Protein AF-A0A0R2EMK5-F1 (afdb_monomer_lite)

Organism: NCBI:txid1423804

Sequence (136 aa):
MLFSEPTLAELMTTYLNLLENSRRFLKPDHQLEIILQITDDTTGAKIEVRNEQLKQVSRLRIRNGTAGVTVNYQGTSWRTYHGFTIQNHRFKPKFFWGYVGTEKMDQNRFTEHLATALHPLLRPKLNCVVFPNRFV

Foldseek 3Di:
DDDFFDFLLRVLVVVLVLQVLQVVWFDPQFGKKKWKWWAAPVPRDIDIDIHPCSVVCSPDQRAWTKMWIKIDGGPFLKIKIWIFTHHRSGTHTDAIWIDHNPDIDGPVVNVVVCVVPVVVRTDDDPWDDRDPPDID

pLDDT: mean 85.37, std 14.51, range [32.78, 96.75]

Radius of gyration: 15.63 Å; chains: 1; bounding box: 37×26×48 Å

Structure (mmCIF, N/CA/C/O backbone):
data_AF-A0A0R2EMK5-F1
#
_entry.id   AF-A0A0R2EMK5-F1
#
loop_
_atom_site.group_PDB
_atom_site.id
_atom_site.type_symbol
_atom_site.label_atom_id
_atom_site.label_alt_id
_atom_site.label_comp_id
_atom_site.label_asym_id
_atom_site.label_entity_id
_atom_site.label_seq_id
_atom_site.pdbx_PDB_ins_code
_atom_site.Cartn_x
_atom_site.Cartn_y
_atom_site.Cartn_z
_atom_site.occupancy
_atom_site.B_iso_or_equiv
_atom_site.auth_seq_id
_atom_site.auth_comp_id
_atom_site.auth_asym_id
_atom_site.auth_atom_id
_atom_site.pdbx_PDB_model_num
ATOM 1 N N . MET A 1 1 ? -23.579 9.027 -5.412 1.00 35.94 1 MET A N 1
ATOM 2 C CA . MET A 1 1 ? -22.284 8.982 -4.697 1.00 35.94 1 MET A CA 1
ATOM 3 C C . MET A 1 1 ? -22.188 7.633 -3.998 1.00 35.94 1 MET A C 1
ATOM 5 O O . MET A 1 1 ? -22.844 7.451 -2.986 1.00 35.94 1 MET A O 1
ATOM 9 N N . LEU A 1 2 ? -21.486 6.661 -4.581 1.00 32.78 2 LEU A N 1
ATOM 10 C CA . LEU A 1 2 ? -21.431 5.274 -4.093 1.00 32.78 2 LEU A CA 1
ATOM 11 C C . LEU A 1 2 ? -19.972 4.810 -4.075 1.00 32.78 2 LEU A C 1
ATOM 13 O O . LEU A 1 2 ? -19.547 4.003 -4.888 1.00 32.78 2 LEU A O 1
ATOM 17 N N . PHE A 1 3 ? -19.195 5.358 -3.152 1.00 44.62 3 PHE A N 1
ATOM 18 C CA . PHE A 1 3 ? -18.012 4.664 -2.663 1.00 44.62 3 PHE A CA 1
ATOM 19 C C . PHE A 1 3 ? -18.245 4.480 -1.173 1.00 44.62 3 PHE A C 1
ATOM 21 O O . PHE A 1 3 ? -17.985 5.377 -0.376 1.00 44.62 3 PHE A O 1
ATOM 28 N N . SER A 1 4 ? -18.860 3.353 -0.812 1.00 62.34 4 SER A N 1
ATOM 29 C CA . SER A 1 4 ? -18.884 2.906 0.576 1.00 62.34 4 SER A CA 1
ATOM 30 C C . SER A 1 4 ? -17.438 2.811 1.047 1.00 62.34 4 SER A C 1
ATOM 32 O O . SER A 1 4 ? -16.631 2.138 0.407 1.00 62.34 4 SER A O 1
ATOM 34 N N . GLU A 1 5 ? -17.102 3.511 2.126 1.00 78.81 5 GLU A N 1
ATOM 35 C CA . GLU A 1 5 ? -15.774 3.433 2.730 1.00 78.81 5 GLU A CA 1
ATOM 36 C C . GLU A 1 5 ? -15.419 1.948 2.967 1.00 78.81 5 GLU A C 1
ATOM 38 O O . GLU A 1 5 ? -16.240 1.205 3.521 1.00 78.81 5 GLU A O 1
ATOM 43 N N . PRO A 1 6 ? -14.257 1.457 2.505 1.00 84.44 6 PRO A N 1
ATOM 44 C CA . PRO A 1 6 ? -13.947 0.038 2.589 1.00 84.44 6 PRO A CA 1
ATOM 45 C C . PRO A 1 6 ? -13.771 -0.405 4.042 1.00 84.44 6 PRO A C 1
ATOM 47 O O . PRO A 1 6 ? -13.252 0.320 4.892 1.00 84.44 6 PRO A O 1
ATOM 50 N N . THR A 1 7 ? -14.188 -1.628 4.330 1.00 88.31 7 THR A N 1
ATOM 51 C CA . THR A 1 7 ? -13.743 -2.372 5.509 1.00 88.31 7 THR A CA 1
ATOM 52 C C . THR A 1 7 ? -12.268 -2.754 5.372 1.00 88.31 7 THR A C 1
ATOM 54 O O . THR A 1 7 ? -11.704 -2.754 4.274 1.00 88.31 7 THR A O 1
ATOM 57 N N . LEU A 1 8 ? -11.638 -3.155 6.481 1.00 88.81 8 LEU A N 1
ATOM 58 C CA . LEU A 1 8 ? -10.268 -3.676 6.450 1.00 88.81 8 LEU A CA 1
ATOM 59 C C . LEU A 1 8 ? -10.130 -4.853 5.472 1.00 88.81 8 LEU A C 1
ATOM 61 O O . LEU A 1 8 ? -9.163 -4.914 4.721 1.00 88.81 8 LEU A O 1
ATOM 65 N N . ALA A 1 9 ? -11.104 -5.764 5.434 1.00 88.75 9 ALA A N 1
ATOM 66 C CA . ALA A 1 9 ? -11.073 -6.921 4.543 1.00 88.75 9 ALA A CA 1
ATOM 67 C C . ALA A 1 9 ? -11.093 -6.525 3.054 1.00 88.75 9 ALA A C 1
ATOM 69 O O . ALA A 1 9 ? -10.304 -7.050 2.265 1.00 88.75 9 ALA A O 1
ATOM 70 N N . GLU A 1 10 ? -11.945 -5.571 2.671 1.00 89.31 10 GLU A N 1
ATOM 71 C CA . GLU A 1 10 ? -12.027 -5.054 1.295 1.00 89.31 10 GLU A CA 1
ATOM 72 C C . GLU A 1 10 ? -10.740 -4.316 0.898 1.00 89.31 10 GLU A C 1
ATOM 74 O O . GLU A 1 10 ? -10.197 -4.524 -0.193 1.00 89.31 10 GLU A O 1
ATOM 79 N N . LEU A 1 11 ? -10.196 -3.512 1.818 1.00 89.75 11 LEU A N 1
ATOM 80 C CA . LEU A 1 11 ? -8.921 -2.831 1.618 1.00 89.75 11 LEU A CA 1
ATOM 81 C C . LEU A 1 11 ? -7.782 -3.842 1.416 1.00 89.75 11 LEU A C 1
ATOM 83 O O . LEU A 1 11 ? -7.016 -3.731 0.461 1.00 89.75 11 LEU A O 1
ATOM 87 N N . MET A 1 12 ? -7.692 -4.863 2.272 1.00 90.69 12 MET A N 1
ATOM 88 C CA . MET A 1 12 ? -6.656 -5.897 2.173 1.00 90.69 12 MET A CA 1
ATOM 89 C C . MET A 1 12 ? -6.783 -6.719 0.895 1.00 90.69 12 MET A C 1
ATOM 91 O O . MET A 1 12 ? -5.769 -7.023 0.274 1.00 90.69 12 MET A O 1
ATOM 95 N N . THR A 1 13 ? -8.005 -7.020 0.458 1.00 90.12 13 THR A N 1
ATOM 96 C CA . THR A 1 13 ? -8.251 -7.715 -0.815 1.00 90.12 13 THR A CA 1
ATOM 97 C C . THR A 1 13 ? -7.679 -6.927 -1.993 1.00 90.12 13 THR A C 1
ATOM 99 O O . THR A 1 13 ? -7.018 -7.498 -2.856 1.00 90.12 13 THR A O 1
ATOM 102 N N . THR A 1 14 ? -7.841 -5.601 -1.992 1.00 90.31 14 THR A N 1
ATOM 103 C CA . THR A 1 14 ? -7.295 -4.727 -3.044 1.00 90.31 14 THR A CA 1
ATOM 104 C C . THR A 1 14 ? -5.770 -4.823 -3.126 1.00 90.31 14 THR A C 1
ATOM 106 O O . THR A 1 14 ? -5.210 -5.004 -4.208 1.00 90.31 14 THR A O 1
ATOM 109 N N . TYR A 1 15 ? -5.084 -4.755 -1.983 1.00 91.25 15 TYR A N 1
ATOM 110 C CA . TYR A 1 15 ? -3.624 -4.847 -1.938 1.00 91.25 15 TYR A CA 1
ATOM 111 C C . TYR A 1 15 ? -3.099 -6.263 -2.205 1.00 91.25 15 TYR A C 1
ATOM 113 O O . TYR A 1 15 ? -2.072 -6.418 -2.860 1.00 91.25 15 TYR A O 1
ATOM 121 N N . LEU A 1 16 ? -3.808 -7.306 -1.771 1.00 91.62 16 LEU A N 1
ATOM 122 C CA . LEU A 1 16 ? -3.461 -8.689 -2.103 1.00 91.62 16 LEU A CA 1
ATOM 123 C C . LEU A 1 16 ? -3.575 -8.955 -3.610 1.00 91.62 16 LEU A C 1
ATOM 125 O O . LEU A 1 16 ? -2.665 -9.549 -4.185 1.00 91.62 16 LEU A O 1
ATOM 129 N N . ASN A 1 17 ? -4.618 -8.440 -4.267 1.00 90.75 17 ASN A N 1
ATOM 130 C CA . ASN A 1 17 ? -4.753 -8.518 -5.724 1.00 90.75 17 ASN A CA 1
ATOM 131 C C . ASN A 1 17 ? -3.622 -7.761 -6.436 1.00 90.75 17 ASN A C 1
ATOM 133 O O . ASN A 1 17 ? -3.085 -8.232 -7.437 1.00 90.75 17 ASN A O 1
ATOM 137 N N . LEU A 1 18 ? -3.217 -6.599 -5.909 1.00 89.56 18 LEU A N 1
ATOM 138 C CA . LEU A 1 18 ? -2.075 -5.847 -6.433 1.00 89.56 18 LEU A CA 1
ATOM 139 C 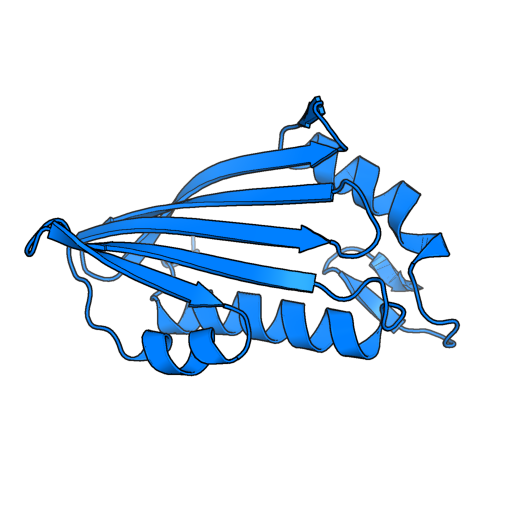C . LEU A 1 18 ? -0.764 -6.646 -6.311 1.00 89.56 18 LEU A C 1
ATOM 141 O O . LEU A 1 18 ? 0.015 -6.708 -7.265 1.00 89.56 18 LEU A O 1
ATOM 145 N N . LEU A 1 19 ? -0.538 -7.299 -5.168 1.00 91.19 19 LEU A N 1
ATOM 146 C CA . LEU A 1 19 ? 0.613 -8.174 -4.951 1.00 91.19 19 LEU A CA 1
ATOM 147 C C . LEU A 1 19 ? 0.613 -9.356 -5.931 1.00 91.19 19 LEU A C 1
ATOM 149 O O . LEU A 1 19 ? 1.644 -9.655 -6.534 1.00 91.19 19 LEU A O 1
ATOM 153 N N . GLU A 1 20 ? -0.532 -10.001 -6.139 1.00 91.06 20 GLU A N 1
ATOM 154 C CA . GLU A 1 20 ? -0.676 -11.097 -7.100 1.00 91.06 20 GLU A CA 1
ATOM 155 C C . GLU A 1 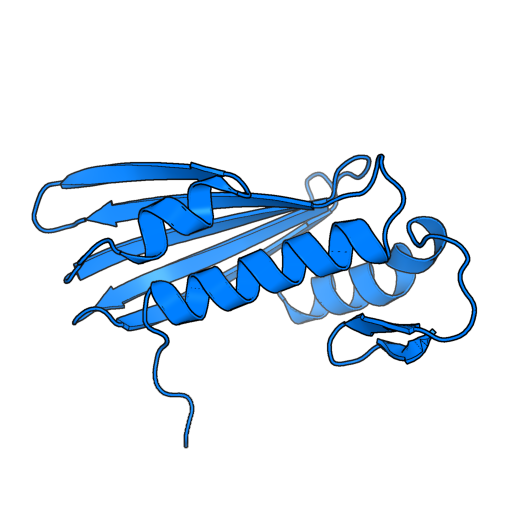20 ? -0.392 -10.642 -8.539 1.00 91.06 20 GLU A C 1
ATOM 157 O O . GLU A 1 20 ? 0.411 -11.264 -9.242 1.00 91.06 20 GLU A O 1
ATOM 162 N N . ASN A 1 21 ? -0.963 -9.510 -8.956 1.00 89.25 21 ASN A N 1
ATOM 163 C CA . ASN A 1 21 ? -0.693 -8.916 -10.265 1.00 89.25 21 ASN A CA 1
ATOM 164 C C . ASN A 1 21 ? 0.799 -8.617 -10.449 1.00 89.25 21 ASN A C 1
ATOM 166 O O . ASN A 1 21 ? 1.363 -8.922 -11.501 1.00 89.25 21 ASN A O 1
ATOM 170 N N . SER A 1 22 ? 1.475 -8.112 -9.413 1.00 90.06 22 SER A N 1
ATOM 171 C CA . SER A 1 22 ? 2.921 -7.886 -9.474 1.00 90.06 22 SER A CA 1
ATOM 172 C C . SER A 1 22 ? 3.704 -9.175 -9.739 1.00 90.06 22 SER A C 1
ATOM 174 O O . SER A 1 22 ? 4.586 -9.201 -10.594 1.00 90.06 22 SER A O 1
ATOM 176 N N . ARG A 1 23 ? 3.329 -10.288 -9.097 1.00 90.75 23 ARG A N 1
ATOM 177 C CA . ARG A 1 23 ? 3.963 -11.599 -9.309 1.00 90.75 23 ARG A CA 1
ATOM 178 C C . ARG A 1 23 ? 3.704 -12.161 -10.699 1.00 90.75 23 ARG A C 1
ATOM 180 O O . ARG A 1 23 ? 4.540 -12.906 -11.215 1.00 90.75 23 ARG A O 1
ATOM 187 N N . ARG A 1 24 ? 2.557 -11.831 -11.295 1.00 89.00 24 ARG A N 1
ATOM 188 C CA . ARG A 1 24 ? 2.158 -12.291 -12.629 1.00 89.00 24 ARG A CA 1
ATOM 189 C C . ARG A 1 24 ? 2.843 -11.508 -13.748 1.00 89.00 24 ARG A C 1
ATOM 191 O O . ARG A 1 24 ? 3.272 -12.128 -14.727 1.00 89.00 24 ARG A O 1
ATOM 198 N N . PHE A 1 25 ? 2.929 -10.185 -13.605 1.00 86.62 25 PHE A N 1
ATOM 199 C CA . PHE A 1 25 ? 3.301 -9.273 -14.690 1.00 86.62 25 PHE A CA 1
ATOM 200 C C . PHE A 1 25 ? 4.684 -8.637 -14.544 1.00 86.62 25 PHE A C 1
ATOM 202 O O . PHE A 1 25 ? 5.287 -8.339 -15.567 1.00 86.62 25 PHE A O 1
ATOM 209 N N . LEU A 1 26 ? 5.221 -8.450 -13.335 1.00 88.44 26 LEU A N 1
ATOM 210 C CA . LEU A 1 26 ? 6.544 -7.840 -13.131 1.00 88.44 26 LEU A CA 1
ATOM 211 C C . LEU A 1 26 ? 7.637 -8.899 -13.033 1.00 88.44 26 LEU A C 1
ATOM 213 O O . LEU A 1 26 ? 7.400 -10.020 -12.565 1.00 88.44 26 LEU A O 1
ATOM 217 N N . LYS A 1 27 ? 8.852 -8.568 -13.480 1.00 89.62 27 LYS A N 1
ATOM 218 C CA . LYS A 1 27 ? 10.027 -9.438 -13.307 1.00 89.62 27 LYS A CA 1
ATOM 219 C C . LYS A 1 27 ? 10.232 -9.786 -11.817 1.00 89.62 27 LYS A C 1
ATOM 221 O O . LYS A 1 27 ? 9.785 -9.030 -10.954 1.00 89.62 27 LYS A O 1
ATOM 226 N N . PRO A 1 28 ? 10.814 -10.955 -11.483 1.00 88.81 28 PRO A N 1
ATOM 227 C CA . PRO A 1 28 ? 10.932 -11.411 -10.092 1.00 88.81 28 PRO A CA 1
ATOM 228 C C . PRO A 1 28 ? 11.609 -10.417 -9.136 1.00 88.81 28 PRO A C 1
ATOM 230 O O . PRO A 1 28 ? 11.178 -10.289 -7.996 1.00 88.81 28 PRO A O 1
ATOM 233 N N . ASP A 1 29 ? 12.607 -9.686 -9.619 1.00 90.62 29 ASP A N 1
ATOM 234 C CA . ASP A 1 29 ? 13.353 -8.629 -8.927 1.00 90.62 29 ASP A CA 1
ATOM 235 C C . ASP A 1 29 ? 12.592 -7.296 -8.805 1.00 90.62 29 ASP A C 1
ATOM 237 O O . ASP A 1 29 ? 13.024 -6.403 -8.077 1.00 90.62 29 ASP A O 1
ATOM 241 N N . HIS A 1 30 ? 11.435 -7.181 -9.463 1.00 90.44 30 HIS A N 1
ATOM 242 C CA . HIS A 1 30 ? 10.582 -5.992 -9.475 1.00 90.44 30 HIS A CA 1
ATOM 243 C C . HIS A 1 30 ? 9.192 -6.204 -8.868 1.00 90.44 30 HIS A C 1
ATOM 245 O O . HIS A 1 30 ? 8.285 -5.398 -9.076 1.00 90.44 30 HIS A O 1
ATOM 251 N N . GLN A 1 31 ? 8.989 -7.290 -8.121 1.00 91.50 31 GLN A N 1
ATOM 252 C CA . GLN A 1 31 ? 7.718 -7.540 -7.438 1.00 91.50 31 GLN A CA 1
ATOM 253 C C . GLN A 1 31 ? 7.452 -6.503 -6.340 1.00 91.50 31 GLN A C 1
ATOM 255 O O . GLN A 1 31 ? 8.363 -5.862 -5.821 1.00 91.50 31 GLN A O 1
ATOM 260 N N . LEU A 1 32 ? 6.184 -6.329 -5.975 1.00 93.38 32 LEU A N 1
ATOM 261 C CA . LEU A 1 32 ? 5.815 -5.360 -4.949 1.00 93.38 32 LEU A CA 1
ATOM 262 C C . LEU A 1 32 ? 6.033 -5.936 -3.548 1.00 93.38 32 LEU A C 1
ATOM 264 O O . LEU A 1 32 ? 5.734 -7.101 -3.288 1.00 93.38 32 LEU A O 1
ATOM 268 N N . GLU A 1 33 ? 6.489 -5.094 -2.625 1.00 95.62 33 GLU A N 1
ATOM 269 C CA . GLU A 1 33 ? 6.357 -5.332 -1.188 1.00 95.62 33 GLU A CA 1
ATOM 270 C C . GLU A 1 33 ? 5.307 -4.371 -0.636 1.00 95.62 33 GLU A C 1
ATOM 272 O O . GLU A 1 33 ? 5.395 -3.158 -0.820 1.00 95.62 33 GLU A O 1
ATOM 277 N N . ILE A 1 34 ? 4.309 -4.920 0.047 1.00 95.44 34 ILE A N 1
ATOM 278 C CA . ILE A 1 34 ? 3.224 -4.161 0.654 1.00 95.44 34 ILE A CA 1
ATOM 279 C C . ILE A 1 34 ? 3.341 -4.280 2.165 1.00 95.44 34 ILE A C 1
ATOM 281 O O . ILE A 1 34 ? 3.343 -5.387 2.704 1.00 95.44 34 ILE A O 1
ATOM 285 N N . ILE A 1 35 ? 3.402 -3.137 2.839 1.00 96.31 35 ILE A N 1
ATOM 286 C CA . ILE A 1 35 ? 3.501 -3.023 4.293 1.00 96.31 35 ILE A CA 1
ATOM 287 C C . ILE A 1 35 ? 2.261 -2.284 4.783 1.00 96.31 35 ILE A C 1
ATOM 289 O O . ILE A 1 35 ? 2.025 -1.141 4.396 1.00 96.31 35 ILE A O 1
ATOM 293 N N . LEU A 1 36 ? 1.478 -2.928 5.640 1.00 95.44 36 LEU A N 1
ATOM 294 C CA . LEU A 1 36 ? 0.362 -2.310 6.345 1.00 95.44 36 LEU A CA 1
ATOM 295 C C . LEU A 1 36 ? 0.792 -2.001 7.772 1.00 95.44 36 LEU A C 1
ATOM 297 O O . LEU A 1 36 ? 1.253 -2.886 8.486 1.00 95.44 36 LEU A O 1
ATOM 301 N N . GLN A 1 37 ? 0.552 -0.769 8.194 1.00 95.94 37 GLN A N 1
ATOM 302 C CA . GLN A 1 37 ? 0.677 -0.319 9.570 1.00 95.94 37 GLN A CA 1
ATOM 303 C C . GLN A 1 37 ? -0.694 0.143 10.052 1.00 95.94 37 GLN A C 1
ATOM 305 O O . GLN A 1 37 ? -1.353 0.921 9.366 1.00 95.94 37 GLN A O 1
ATOM 310 N N . ILE A 1 38 ? -1.132 -0.317 11.220 1.00 94.44 38 ILE A N 1
ATOM 311 C CA . ILE A 1 38 ? -2.372 0.132 11.854 1.00 94.44 38 ILE A CA 1
ATOM 312 C C . ILE A 1 38 ? -2.085 0.528 13.297 1.00 94.44 38 ILE A C 1
ATOM 314 O O . ILE A 1 38 ? -1.356 -0.167 13.998 1.00 94.44 38 ILE A O 1
ATOM 318 N N . THR A 1 39 ? -2.679 1.633 13.735 1.00 95.06 39 THR A N 1
ATOM 319 C CA . THR A 1 39 ? -2.741 2.052 15.137 1.00 95.06 39 THR A CA 1
ATOM 320 C C . THR A 1 39 ? -4.205 2.090 15.566 1.00 95.06 39 THR A C 1
ATOM 322 O O . THR A 1 39 ? -5.001 2.770 14.920 1.00 95.06 39 THR A O 1
ATOM 325 N N . ASP A 1 40 ? -4.560 1.346 16.615 1.00 92.50 40 ASP A N 1
ATOM 326 C CA . ASP A 1 40 ? -5.894 1.371 17.232 1.00 92.50 40 ASP A CA 1
ATOM 327 C C . ASP A 1 40 ? -5.932 2.440 18.327 1.00 92.50 40 ASP A C 1
ATOM 329 O O . ASP A 1 40 ? -5.178 2.363 19.297 1.00 92.50 40 ASP A O 1
ATOM 333 N N . ASP A 1 41 ? -6.824 3.420 18.196 1.00 92.38 41 ASP A N 1
ATOM 334 C CA . ASP A 1 41 ? -6.929 4.527 19.155 1.00 92.38 41 ASP A CA 1
ATOM 335 C C . ASP A 1 41 ? -7.505 4.076 20.509 1.00 92.38 41 ASP A C 1
ATOM 337 O O . ASP A 1 41 ? -7.303 4.736 21.524 1.00 92.38 41 ASP A O 1
ATOM 341 N N . THR A 1 42 ? -8.216 2.945 20.545 1.00 88.12 42 THR A N 1
ATOM 342 C CA . THR A 1 42 ? -8.865 2.417 21.757 1.00 88.12 42 THR A CA 1
ATOM 343 C C . THR A 1 42 ? -7.855 1.779 22.703 1.00 88.12 42 THR A C 1
ATOM 345 O O . THR A 1 42 ? -7.965 1.902 23.919 1.00 88.12 42 THR A O 1
ATOM 348 N N . THR A 1 43 ? -6.889 1.055 22.138 1.00 88.06 43 THR A N 1
ATOM 349 C CA . THR A 1 43 ? -5.906 0.263 22.892 1.00 88.06 43 THR A CA 1
ATOM 350 C C . THR A 1 43 ? -4.494 0.840 22.813 1.00 88.06 43 THR A C 1
ATOM 352 O O . THR A 1 43 ? -3.623 0.428 23.574 1.00 88.06 43 THR A O 1
ATOM 355 N N . GLY A 1 44 ? -4.237 1.760 21.878 1.00 87.88 44 GLY A N 1
ATOM 356 C CA . GLY A 1 44 ? -2.897 2.235 21.532 1.00 87.88 44 GLY A CA 1
ATOM 357 C C . GLY A 1 44 ? -2.039 1.194 20.803 1.00 87.88 44 GLY A C 1
ATOM 358 O O . GLY A 1 44 ? -0.865 1.453 20.525 1.00 87.88 44 GLY A O 1
ATOM 359 N N . ALA A 1 45 ? -2.590 0.013 20.499 1.00 89.31 45 ALA A N 1
ATOM 360 C CA . ALA A 1 45 ? -1.850 -1.072 19.877 1.00 89.31 45 ALA A CA 1
ATOM 361 C C . ALA A 1 45 ? -1.434 -0.707 18.448 1.00 89.31 45 ALA A C 1
ATOM 363 O O . ALA A 1 45 ? -2.220 -0.161 17.669 1.00 89.31 45 ALA A O 1
ATOM 364 N N . LYS A 1 46 ? -0.192 -1.056 18.101 1.00 93.50 46 LYS A N 1
ATOM 365 C CA . LYS A 1 46 ? 0.373 -0.885 16.762 1.00 93.50 46 LYS A CA 1
ATOM 366 C C . LYS A 1 46 ? 0.624 -2.242 16.131 1.00 93.50 46 LYS A C 1
ATOM 368 O O . LYS A 1 46 ? 1.240 -3.109 16.744 1.00 93.50 46 LYS A O 1
ATOM 373 N N . ILE A 1 47 ? 0.155 -2.406 14.905 1.00 92.38 47 ILE A N 1
ATOM 374 C CA . ILE A 1 47 ? 0.270 -3.639 14.132 1.00 92.38 47 ILE A CA 1
ATOM 375 C C . ILE A 1 47 ? 0.974 -3.294 12.829 1.00 92.38 47 ILE A C 1
ATOM 377 O O . ILE A 1 47 ? 0.519 -2.415 12.104 1.00 92.38 47 ILE A O 1
ATOM 381 N N . GLU A 1 48 ? 2.063 -3.994 12.527 1.00 95.25 48 GLU A N 1
ATOM 382 C CA . GLU A 1 48 ? 2.720 -3.952 11.222 1.00 95.25 48 GLU A CA 1
ATOM 383 C C . GLU A 1 48 ? 2.702 -5.354 10.615 1.00 95.25 48 GLU A C 1
ATOM 385 O O . GLU A 1 48 ? 3.111 -6.315 11.264 1.00 95.25 48 GLU A O 1
ATOM 390 N N . VAL A 1 49 ? 2.238 -5.473 9.373 1.00 94.00 49 VAL A N 1
ATOM 391 C CA . VAL A 1 49 ? 2.271 -6.731 8.619 1.00 94.00 49 VAL A CA 1
ATOM 392 C C . VAL A 1 49 ? 2.672 -6.507 7.173 1.00 94.00 49 VAL A C 1
ATOM 394 O O . VAL A 1 49 ? 2.467 -5.426 6.617 1.00 94.00 49 VAL A O 1
ATOM 397 N N . ARG A 1 50 ? 3.228 -7.548 6.546 1.00 95.00 50 ARG A N 1
ATOM 398 C CA . ARG A 1 50 ? 3.766 -7.473 5.184 1.00 95.00 50 ARG A CA 1
ATOM 399 C C . ARG A 1 50 ? 3.223 -8.571 4.278 1.00 95.00 50 ARG A C 1
ATOM 401 O O . ARG A 1 50 ? 3.107 -9.723 4.694 1.00 95.00 50 ARG A O 1
ATOM 408 N N . ASN A 1 51 ? 2.964 -8.239 3.014 1.00 91.88 51 ASN A N 1
ATOM 409 C CA . ASN A 1 51 ? 2.629 -9.191 1.947 1.00 91.88 51 ASN A CA 1
ATOM 410 C C . ASN A 1 51 ? 1.574 -10.236 2.368 1.00 91.88 51 ASN A C 1
ATOM 412 O O . ASN A 1 51 ? 0.456 -9.885 2.720 1.00 91.88 51 ASN A O 1
ATOM 416 N N . GLU A 1 52 ? 1.897 -11.533 2.374 1.00 87.25 52 GLU A N 1
ATOM 417 C CA . GLU A 1 52 ? 0.931 -12.594 2.706 1.00 87.25 52 GLU A CA 1
ATOM 418 C C . GLU A 1 52 ? 0.361 -12.487 4.129 1.00 87.25 52 GLU A C 1
ATOM 420 O O . GLU A 1 52 ? -0.751 -12.954 4.381 1.00 87.25 52 GLU A O 1
ATOM 425 N N . GLN A 1 53 ? 1.062 -11.819 5.052 1.00 88.06 53 GLN A N 1
ATOM 426 C CA . GLN A 1 53 ? 0.555 -11.556 6.401 1.00 88.06 53 GLN A CA 1
ATOM 427 C C . GLN A 1 53 ? -0.655 -10.603 6.391 1.00 88.06 53 GLN A C 1
ATOM 429 O O . GLN A 1 53 ? -1.438 -10.608 7.341 1.00 88.06 53 GLN A O 1
ATOM 434 N N . LEU A 1 54 ? -0.893 -9.861 5.297 1.00 87.88 54 LEU A N 1
ATOM 435 C CA . LEU A 1 54 ? -2.109 -9.058 5.090 1.00 87.88 54 LEU A CA 1
ATOM 436 C C . LEU A 1 54 ? -3.384 -9.923 5.202 1.00 87.88 54 LEU A C 1
ATOM 438 O O . LEU A 1 54 ? -4.423 -9.456 5.671 1.00 87.88 54 LEU A O 1
ATOM 442 N N . LYS A 1 55 ? -3.309 -11.217 4.850 1.00 87.19 55 LYS A N 1
ATOM 443 C CA . LYS A 1 55 ? -4.434 -12.158 5.006 1.00 87.19 55 LYS A CA 1
ATOM 444 C C . LYS A 1 55 ? -4.819 -12.355 6.471 1.00 87.19 55 LYS A C 1
ATOM 446 O O . LYS A 1 55 ? -6.003 -12.495 6.774 1.00 87.19 55 LYS A O 1
ATOM 451 N N . GLN A 1 56 ? -3.844 -12.333 7.378 1.00 84.25 56 GLN A N 1
ATOM 452 C CA . GLN A 1 56 ? -4.054 -12.579 8.807 1.00 84.25 56 GLN A CA 1
ATOM 453 C C . GLN A 1 56 ? -4.772 -11.403 9.480 1.00 84.25 56 GLN A C 1
ATOM 455 O O . GLN A 1 56 ? -5.641 -11.608 10.326 1.00 84.25 56 GLN A O 1
ATOM 460 N N . VAL A 1 57 ? -4.473 -10.173 9.051 1.00 84.06 57 VAL A N 1
ATOM 461 C CA . VAL A 1 57 ? -5.042 -8.950 9.642 1.00 84.06 57 VAL A CA 1
ATOM 462 C C . VAL A 1 57 ? -6.423 -8.587 9.115 1.00 84.06 57 VAL A C 1
ATOM 464 O O . VAL A 1 57 ? -7.126 -7.822 9.764 1.00 84.06 57 VAL A O 1
ATOM 467 N N . SER A 1 58 ? -6.862 -9.169 7.995 1.00 77.69 58 SER A N 1
ATOM 468 C CA . SER A 1 58 ? -8.203 -8.937 7.428 1.00 77.69 58 SER A CA 1
ATOM 469 C C . SER A 1 58 ? -9.356 -9.213 8.409 1.00 77.69 58 SER A C 1
ATOM 471 O O . SER A 1 58 ? -10.456 -8.694 8.236 1.00 77.69 58 SER A O 1
ATOM 473 N N . ARG A 1 59 ? -9.099 -10.010 9.457 1.00 80.44 59 ARG A N 1
ATOM 474 C CA . ARG A 1 59 ? -10.064 -10.395 10.498 1.00 80.44 59 ARG A CA 1
ATOM 475 C C . ARG A 1 59 ? -10.066 -9.470 11.718 1.00 80.44 59 ARG A C 1
ATOM 477 O O . ARG A 1 59 ? -10.907 -9.644 12.600 1.00 80.44 59 ARG A O 1
ATOM 484 N N . LEU A 1 60 ? -9.134 -8.520 11.799 1.00 83.88 60 LEU A N 1
ATOM 485 C CA . LEU A 1 60 ? -9.055 -7.594 12.923 1.00 83.88 60 LEU A CA 1
ATOM 486 C C . LEU A 1 60 ? -10.267 -6.661 12.939 1.00 83.88 60 LEU A C 1
ATOM 488 O O . LEU A 1 60 ? -10.664 -6.098 11.920 1.00 83.88 60 LEU A O 1
ATOM 492 N N . ARG A 1 61 ? -10.843 -6.472 14.128 1.00 81.31 61 ARG A N 1
ATOM 493 C CA . ARG A 1 61 ? -12.003 -5.601 14.350 1.00 81.31 61 ARG A CA 1
ATOM 494 C C . ARG A 1 61 ? -11.572 -4.272 14.959 1.00 81.31 61 ARG A C 1
ATOM 496 O O . ARG A 1 61 ? -11.890 -3.979 16.104 1.00 81.31 61 ARG A O 1
ATOM 503 N N . ILE A 1 62 ? -10.859 -3.467 14.180 1.00 85.94 62 ILE A N 1
ATOM 504 C CA . ILE A 1 62 ? -10.425 -2.131 14.610 1.00 85.94 62 ILE A CA 1
ATOM 505 C C . ILE A 1 62 ? -11.570 -1.158 14.351 1.00 85.94 62 ILE A C 1
ATOM 507 O O . ILE A 1 62 ? -12.073 -1.077 13.228 1.00 85.94 62 ILE A O 1
ATOM 511 N N . ARG A 1 63 ? -12.050 -0.489 15.404 1.00 88.00 63 ARG A N 1
ATOM 512 C CA . ARG A 1 63 ? -13.211 0.410 15.319 1.00 88.00 63 ARG A CA 1
ATOM 513 C C . ARG A 1 63 ? -12.802 1.826 14.943 1.00 88.00 63 ARG A C 1
ATOM 515 O O . ARG A 1 63 ? -13.406 2.380 14.030 1.00 88.00 63 ARG A O 1
ATOM 522 N N . ASN A 1 64 ? -11.790 2.362 15.622 1.00 93.12 64 ASN A N 1
ATOM 523 C CA . ASN A 1 64 ? -11.256 3.706 15.427 1.00 93.12 64 ASN A CA 1
ATOM 524 C C . ASN A 1 64 ? -9.724 3.659 15.453 1.00 93.12 64 ASN A C 1
ATOM 526 O O . ASN A 1 64 ? -9.150 2.832 16.162 1.00 93.12 64 ASN A O 1
ATOM 530 N N . GLY A 1 65 ? -9.067 4.503 14.665 1.00 94.50 65 GLY A N 1
ATOM 531 C CA . GLY A 1 65 ? -7.618 4.441 14.522 1.00 94.50 65 GLY A CA 1
ATOM 532 C C . GLY A 1 65 ? -7.085 5.122 13.274 1.00 94.50 65 GLY A C 1
ATOM 533 O O . GLY A 1 65 ? -7.787 5.836 12.552 1.00 94.50 65 GLY A O 1
ATOM 534 N N . THR A 1 66 ? -5.830 4.822 12.966 1.00 95.38 66 THR A N 1
ATOM 535 C CA . THR A 1 66 ? -5.180 5.227 11.716 1.00 95.38 66 THR A CA 1
ATOM 536 C C . THR A 1 66 ? -4.501 4.039 11.060 1.00 95.38 66 THR A C 1
ATOM 538 O O . THR A 1 66 ? -4.010 3.138 11.738 1.00 95.38 66 THR A O 1
ATOM 541 N N . ALA A 1 67 ? -4.463 4.033 9.732 1.00 95.00 67 ALA A N 1
ATOM 542 C CA . ALA A 1 67 ? -3.714 3.046 8.973 1.00 95.00 67 ALA A CA 1
ATOM 543 C C . ALA A 1 67 ? -2.849 3.706 7.903 1.00 95.00 67 ALA A C 1
ATOM 545 O O . ALA A 1 67 ? -3.213 4.731 7.331 1.00 95.00 67 ALA A O 1
ATOM 546 N N . GLY A 1 68 ? -1.709 3.091 7.624 1.00 95.50 68 GLY A N 1
ATOM 547 C CA . GLY A 1 68 ? -0.814 3.439 6.536 1.00 95.50 68 GLY A CA 1
ATOM 548 C C . GLY A 1 68 ? -0.514 2.198 5.714 1.00 95.50 68 GLY A C 1
ATOM 549 O O . GLY A 1 68 ? -0.162 1.162 6.272 1.00 95.50 68 GLY A O 1
ATOM 550 N N . VAL A 1 69 ? -0.638 2.292 4.394 1.00 95.75 69 VAL A N 1
ATOM 551 C CA . VAL A 1 69 ? -0.164 1.252 3.481 1.00 95.75 69 VAL A CA 1
ATOM 552 C C . VAL A 1 69 ? 0.981 1.806 2.659 1.00 95.75 69 VAL A C 1
ATOM 554 O O . VAL A 1 69 ? 0.816 2.783 1.930 1.00 95.75 69 VAL A O 1
ATOM 557 N N . THR A 1 70 ? 2.139 1.170 2.783 1.00 96.75 70 THR A N 1
ATOM 558 C CA . THR A 1 70 ? 3.309 1.443 1.953 1.00 96.75 70 THR A CA 1
ATOM 559 C C . THR A 1 70 ? 3.417 0.377 0.876 1.00 96.75 70 THR A C 1
ATOM 561 O O . THR A 1 70 ? 3.341 -0.811 1.185 1.00 96.75 70 THR A O 1
ATOM 564 N N . VAL A 1 71 ? 3.621 0.788 -0.374 1.00 95.62 71 VAL A N 1
ATOM 565 C CA . VAL A 1 71 ? 3.935 -0.120 -1.485 1.00 95.62 71 VAL A CA 1
ATOM 566 C C . VAL A 1 71 ? 5.329 0.216 -1.997 1.00 95.62 71 VAL A C 1
ATOM 568 O O . VAL A 1 71 ? 5.549 1.307 -2.516 1.00 95.62 71 VAL A O 1
ATOM 571 N N . ASN A 1 72 ? 6.269 -0.712 -1.844 1.00 95.12 72 ASN A N 1
ATOM 572 C CA . ASN A 1 72 ? 7.623 -0.620 -2.379 1.00 95.12 72 ASN A CA 1
ATOM 573 C C . ASN A 1 72 ? 7.700 -1.382 -3.704 1.00 95.12 72 ASN A C 1
ATOM 575 O O . ASN A 1 72 ? 7.328 -2.555 -3.771 1.00 95.12 72 ASN A O 1
ATOM 579 N N . TYR A 1 73 ? 8.222 -0.734 -4.741 1.00 92.31 73 TYR A N 1
ATOM 580 C CA . TYR A 1 73 ? 8.483 -1.357 -6.035 1.00 92.31 73 TYR A CA 1
ATOM 581 C C . TYR A 1 73 ? 9.925 -1.866 -6.022 1.00 92.31 73 TYR A C 1
ATOM 583 O O . TYR A 1 73 ? 10.860 -1.077 -6.178 1.00 92.31 73 TYR A O 1
ATOM 591 N N . GLN A 1 74 ? 10.120 -3.164 -5.770 1.00 92.88 74 GLN A N 1
ATOM 592 C CA . GLN A 1 74 ? 11.462 -3.729 -5.592 1.00 92.88 74 GLN A CA 1
ATOM 593 C C . GLN A 1 74 ? 12.334 -3.519 -6.840 1.00 92.88 74 GLN A C 1
ATOM 595 O O . GLN A 1 74 ? 11.841 -3.339 -7.955 1.00 92.88 74 GLN A O 1
ATOM 600 N N . GLY A 1 75 ? 13.650 -3.443 -6.642 1.00 89.62 75 GLY A N 1
ATOM 601 C CA . GLY A 1 75 ? 14.597 -3.153 -7.726 1.00 89.62 75 GLY A CA 1
ATOM 602 C C . GLY A 1 75 ? 14.446 -1.756 -8.350 1.00 89.62 75 GLY A C 1
ATOM 603 O O . GLY A 1 75 ? 15.076 -1.472 -9.364 1.00 89.62 75 GLY A O 1
ATOM 604 N N . THR A 1 76 ? 13.630 -0.877 -7.760 1.00 91.62 76 THR A N 1
ATOM 605 C CA . THR A 1 76 ? 13.493 0.532 -8.146 1.00 91.62 76 THR A CA 1
ATOM 606 C C . THR A 1 76 ? 13.584 1.429 -6.913 1.00 91.62 76 THR A C 1
ATOM 608 O O . THR A 1 76 ? 13.572 0.963 -5.774 1.00 91.62 76 THR A O 1
ATOM 611 N N . SER A 1 77 ? 13.637 2.739 -7.133 1.00 93.75 77 SER A N 1
ATOM 612 C CA . SER A 1 77 ? 13.547 3.738 -6.069 1.00 93.75 77 SER A CA 1
ATOM 613 C C . SER A 1 77 ? 12.105 4.176 -5.772 1.00 93.75 77 SER A C 1
ATOM 615 O O . SER A 1 77 ? 11.908 5.190 -5.099 1.00 93.75 77 SER A O 1
ATOM 617 N N . TRP A 1 78 ? 11.094 3.474 -6.301 1.00 94.06 78 TRP A N 1
ATOM 618 C CA . TRP A 1 78 ? 9.706 3.918 -6.213 1.00 94.06 78 TRP A CA 1
ATOM 619 C C . TRP A 1 78 ? 8.992 3.372 -4.984 1.00 94.06 78 TRP A C 1
ATOM 621 O O . TRP A 1 78 ? 9.096 2.192 -4.630 1.00 94.06 78 TRP A O 1
ATOM 631 N N . ARG A 1 79 ? 8.199 4.240 -4.360 1.00 95.62 79 ARG A N 1
ATOM 632 C CA . ARG A 1 79 ? 7.377 3.903 -3.199 1.00 95.62 79 ARG A CA 1
ATOM 633 C C . ARG A 1 79 ? 6.084 4.702 -3.219 1.00 95.62 79 ARG A C 1
ATOM 635 O O . ARG A 1 79 ? 6.106 5.878 -3.558 1.00 95.62 79 ARG A O 1
ATOM 642 N N . THR A 1 80 ? 4.976 4.112 -2.787 1.00 95.69 80 THR A N 1
ATOM 643 C CA . THR A 1 80 ? 3.773 4.877 -2.427 1.00 95.69 80 THR A CA 1
ATOM 644 C C . THR A 1 80 ? 3.447 4.736 -0.956 1.00 95.69 80 THR A C 1
ATOM 646 O O . THR A 1 80 ? 3.766 3.727 -0.331 1.00 95.69 80 THR A O 1
ATOM 649 N N . TYR A 1 81 ? 2.792 5.755 -0.414 1.00 95.62 81 TYR A N 1
ATOM 650 C CA . TYR A 1 81 ? 2.231 5.767 0.924 1.00 95.62 81 TYR A CA 1
ATOM 651 C C . TYR A 1 81 ? 0.775 6.222 0.866 1.00 95.62 81 TYR A C 1
ATOM 653 O O . TYR A 1 81 ? 0.469 7.298 0.353 1.00 95.62 81 TYR A O 1
ATOM 661 N N . HIS A 1 82 ? -0.117 5.404 1.412 1.00 95.00 82 HIS A N 1
ATOM 662 C CA . HIS A 1 82 ? -1.552 5.647 1.463 1.00 95.00 82 HIS A CA 1
ATOM 663 C C . HIS A 1 82 ? -1.966 5.718 2.931 1.00 95.00 82 HIS A C 1
ATOM 665 O O . HIS A 1 82 ? -1.894 4.719 3.644 1.00 95.00 82 HIS A O 1
ATOM 671 N N . GLY A 1 83 ? -2.375 6.897 3.388 1.00 94.75 83 GLY A N 1
ATOM 672 C CA . GLY A 1 83 ? -2.868 7.108 4.745 1.00 94.75 83 GLY A CA 1
ATOM 673 C C . GLY A 1 83 ? -4.387 6.996 4.807 1.00 94.75 83 GLY A C 1
ATOM 674 O O . GLY A 1 83 ? -5.081 7.540 3.947 1.00 94.75 83 GLY A O 1
ATOM 675 N N . PHE A 1 84 ? -4.902 6.362 5.856 1.00 94.69 84 PHE A N 1
ATOM 676 C CA . PHE A 1 84 ? -6.327 6.193 6.124 1.00 94.69 84 PHE A CA 1
ATOM 677 C C . PHE A 1 84 ? -6.656 6.557 7.571 1.00 94.69 84 PHE A C 1
ATOM 679 O O . PHE A 1 84 ? -5.900 6.251 8.496 1.00 94.69 84 PHE A O 1
ATOM 686 N N . THR A 1 85 ? -7.821 7.163 7.767 1.00 95.56 85 THR A N 1
ATOM 687 C CA . THR A 1 85 ? -8.472 7.246 9.076 1.00 95.56 85 THR A CA 1
ATOM 688 C C . THR A 1 85 ? -9.447 6.080 9.197 1.00 95.56 85 THR A C 1
ATOM 690 O O . THR A 1 85 ? -10.170 5.788 8.246 1.00 95.56 85 THR A O 1
ATOM 693 N N . ILE A 1 86 ? -9.482 5.422 10.352 1.00 93.94 86 ILE A N 1
ATOM 694 C CA . ILE A 1 86 ? -10.442 4.361 10.654 1.00 93.94 86 ILE A CA 1
ATOM 695 C C . ILE A 1 86 ? -11.535 4.959 11.537 1.00 93.94 86 ILE A C 1
ATOM 697 O O . ILE A 1 86 ? -11.240 5.479 12.612 1.00 93.94 86 ILE A O 1
ATOM 701 N N . GLN A 1 87 ? -12.787 4.895 11.091 1.00 92.88 87 GLN A N 1
ATOM 702 C CA . GLN A 1 87 ? -13.956 5.325 11.860 1.00 92.88 87 GLN A CA 1
ATOM 703 C C . GLN A 1 87 ? -15.072 4.304 11.684 1.00 92.88 87 GLN A C 1
A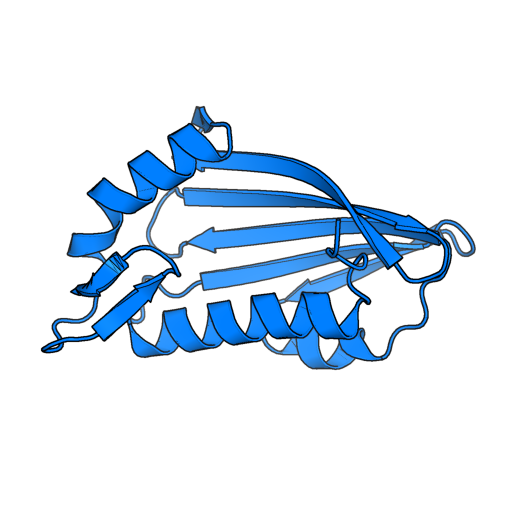TOM 705 O O . GLN A 1 87 ? -15.417 3.955 10.561 1.00 92.88 87 GLN A O 1
ATOM 710 N N . ASN A 1 88 ? -15.640 3.800 12.780 1.00 89.94 88 ASN A N 1
ATOM 711 C CA . ASN A 1 88 ? -16.701 2.785 12.737 1.00 89.94 88 ASN A CA 1
ATOM 712 C C . ASN A 1 88 ? -16.373 1.583 11.821 1.00 89.94 88 ASN A C 1
ATOM 714 O O . ASN A 1 88 ? -17.221 1.135 11.051 1.00 89.94 88 ASN A O 1
ATOM 718 N N . HIS A 1 89 ? -15.145 1.056 11.910 1.00 88.31 89 HIS A N 1
ATOM 719 C CA . HIS A 1 89 ? -14.623 -0.054 11.085 1.00 88.31 89 HIS A CA 1
ATOM 720 C 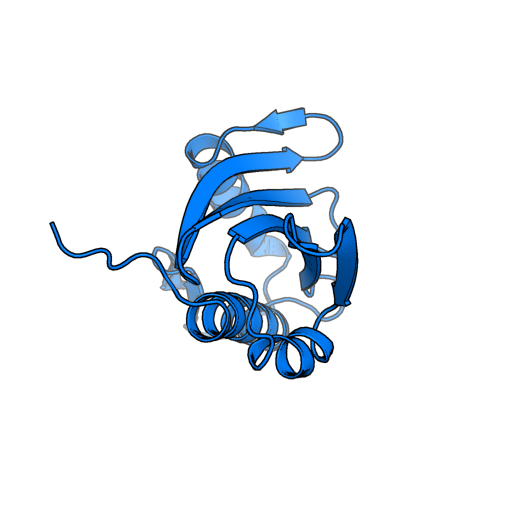C . HIS A 1 89 ? -14.416 0.257 9.595 1.00 88.31 89 HIS A C 1
ATOM 722 O O . HIS A 1 89 ? -14.125 -0.647 8.804 1.00 88.31 89 HIS A O 1
ATOM 728 N N . ARG A 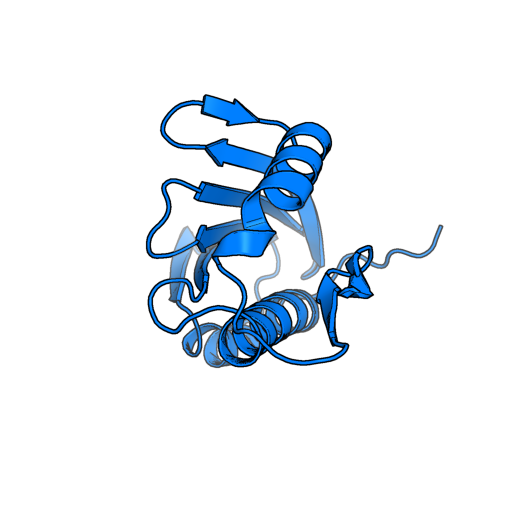1 90 ? -14.562 1.521 9.204 1.00 90.69 90 ARG A N 1
ATOM 729 C CA . ARG A 1 90 ? -14.468 1.982 7.824 1.00 90.69 90 ARG A CA 1
ATOM 730 C C . ARG A 1 90 ? -13.195 2.789 7.622 1.00 90.69 90 ARG A C 1
ATOM 732 O O . ARG A 1 90 ? -12.814 3.585 8.476 1.00 90.69 90 ARG A O 1
ATOM 739 N N . PHE A 1 91 ? -12.523 2.543 6.504 1.00 91.12 91 PHE A N 1
ATOM 740 C CA . PHE A 1 91 ? -11.237 3.137 6.164 1.00 91.12 91 PHE A CA 1
ATOM 741 C C . PHE A 1 91 ? -11.462 4.287 5.195 1.00 91.12 91 PHE A C 1
ATOM 743 O O . PHE A 1 91 ? -11.737 4.084 4.014 1.00 91.12 91 PHE A O 1
ATOM 750 N N . LYS A 1 92 ? -11.314 5.509 5.692 1.00 91.69 92 LYS A N 1
ATOM 751 C CA . LYS A 1 92 ? -11.444 6.724 4.898 1.00 91.69 92 LYS A CA 1
ATOM 752 C C . LYS A 1 92 ? -10.068 7.191 4.422 1.00 91.69 92 LYS A C 1
ATOM 754 O O . LYS A 1 92 ? -9.201 7.422 5.269 1.00 91.69 92 LYS A O 1
ATOM 759 N N . PRO A 1 93 ? -9.839 7.359 3.107 1.00 91.44 93 PRO A N 1
ATOM 760 C CA . PRO A 1 93 ? -8.585 7.906 2.600 1.00 91.44 93 PRO A CA 1
ATOM 761 C C . PRO A 1 93 ? -8.292 9.280 3.212 1.00 91.44 93 PRO A C 1
ATOM 763 O O . PRO A 1 93 ? -9.161 10.150 3.250 1.00 91.44 93 PRO A O 1
ATOM 766 N N . LYS A 1 94 ? -7.064 9.465 3.694 1.00 92.44 94 LYS A N 1
ATOM 767 C CA . LYS A 1 94 ? -6.578 10.716 4.287 1.00 92.44 94 LYS A CA 1
ATOM 768 C C . LYS A 1 94 ? -5.596 11.422 3.359 1.00 92.44 94 LYS A C 1
ATOM 770 O O . LYS A 1 94 ? -5.705 12.625 3.162 1.00 92.44 94 LYS A O 1
ATOM 775 N N . PHE A 1 95 ? -4.634 10.684 2.806 1.00 90.38 95 PHE A N 1
ATOM 776 C CA . PHE A 1 95 ? -3.665 11.212 1.847 1.00 90.38 95 PHE A CA 1
ATOM 777 C C . PHE A 1 95 ? -3.001 10.095 1.043 1.00 90.38 95 PHE A C 1
ATOM 779 O O . PHE A 1 95 ? -2.948 8.944 1.478 1.00 90.38 95 PHE A O 1
ATOM 786 N N . PHE A 1 96 ? -2.444 10.468 -0.104 1.00 93.06 96 PHE A N 1
ATOM 787 C CA . PHE A 1 96 ? -1.587 9.630 -0.933 1.00 93.06 96 PHE A CA 1
ATOM 788 C C . PHE A 1 96 ? -0.305 10.397 -1.241 1.00 93.06 96 PHE A C 1
ATOM 790 O O . PHE A 1 96 ? -0.374 11.572 -1.597 1.00 93.06 96 PHE A O 1
ATOM 797 N N . TRP A 1 97 ? 0.840 9.722 -1.172 1.00 93.56 97 TRP A N 1
ATOM 798 C CA . TRP A 1 97 ? 2.110 10.237 -1.676 1.00 93.56 97 TRP A CA 1
ATOM 799 C C . TRP A 1 97 ? 2.853 9.166 -2.459 1.00 93.56 97 TRP A C 1
ATOM 801 O O . TRP A 1 97 ? 3.006 8.043 -1.982 1.00 93.56 97 TRP A O 1
ATOM 811 N N . GLY A 1 98 ? 3.338 9.529 -3.639 1.00 94.31 98 GLY A N 1
ATOM 812 C CA . GLY A 1 98 ? 4.314 8.758 -4.394 1.00 94.31 98 GLY A CA 1
ATOM 813 C C . GLY A 1 98 ? 5.720 9.294 -4.156 1.00 94.31 98 GLY A C 1
ATOM 814 O O . GLY A 1 98 ? 5.900 10.476 -3.872 1.00 94.31 98 GLY A O 1
ATOM 815 N N . TYR A 1 99 ? 6.714 8.430 -4.275 1.00 95.19 99 TYR A N 1
ATOM 816 C CA . TYR A 1 99 ? 8.121 8.781 -4.195 1.00 95.19 99 TYR A CA 1
ATOM 817 C C . TYR A 1 99 ? 8.880 8.146 -5.348 1.00 95.19 99 TYR A C 1
ATOM 819 O O . TYR A 1 99 ? 8.688 6.963 -5.632 1.00 95.19 99 TYR A O 1
ATOM 827 N N . VAL A 1 100 ? 9.766 8.922 -5.966 1.00 94.00 100 VAL A N 1
ATOM 828 C CA . VAL A 1 100 ? 10.770 8.454 -6.927 1.00 94.00 100 VAL A CA 1
ATOM 829 C C . VAL A 1 100 ? 12.133 8.856 -6.372 1.00 94.00 100 VAL A C 1
ATOM 831 O O . VAL A 1 100 ? 12.543 10.011 -6.462 1.00 94.00 100 VAL A O 1
ATOM 834 N N . GLY A 1 101 ? 12.816 7.923 -5.707 1.00 92.25 101 GLY A N 1
ATOM 835 C CA . GLY A 1 101 ? 13.980 8.266 -4.891 1.00 92.25 101 GLY A CA 1
ATOM 836 C C . GLY A 1 101 ? 13.577 9.182 -3.737 1.00 92.25 101 GLY A C 1
ATOM 837 O O . GLY A 1 101 ? 12.766 8.805 -2.894 1.00 92.25 101 GLY A O 1
ATOM 838 N N . THR A 1 102 ? 14.147 10.383 -3.693 1.00 92.44 102 THR A N 1
ATOM 839 C CA . THR A 1 102 ? 13.833 11.400 -2.678 1.00 92.44 102 THR A CA 1
ATOM 840 C C . THR A 1 102 ? 12.711 12.346 -3.103 1.00 92.44 102 THR A C 1
ATOM 842 O O . THR A 1 102 ? 12.198 13.092 -2.268 1.00 92.44 102 THR A O 1
ATOM 845 N N . GLU A 1 103 ? 12.304 12.322 -4.375 1.00 95.44 103 GLU A N 1
ATOM 846 C CA . GLU A 1 103 ? 11.278 13.222 -4.885 1.00 95.44 103 GLU A CA 1
ATOM 847 C C . GLU A 1 103 ? 9.888 12.748 -4.464 1.00 95.44 103 GLU A C 1
ATOM 849 O O . GLU A 1 103 ? 9.475 11.638 -4.794 1.00 95.44 103 GLU A O 1
ATOM 854 N N . LYS A 1 104 ? 9.156 13.617 -3.762 1.00 95.62 104 LYS A N 1
ATOM 855 C CA . LYS A 1 104 ? 7.765 13.399 -3.365 1.00 95.62 104 LYS A CA 1
ATOM 856 C C . LYS A 1 104 ? 6.818 13.905 -4.457 1.00 95.62 104 LYS A C 1
ATOM 858 O O . LYS A 1 104 ? 6.911 15.054 -4.878 1.00 95.62 104 LYS A O 1
ATOM 863 N N . MET A 1 105 ? 5.867 13.069 -4.856 1.00 94.06 105 MET A N 1
ATOM 864 C CA . MET A 1 105 ? 4.869 13.341 -5.889 1.00 94.06 105 MET A CA 1
ATOM 865 C C . MET A 1 105 ? 3.453 13.114 -5.349 1.00 94.06 105 MET A C 1
ATOM 867 O O . MET A 1 105 ? 3.225 12.252 -4.495 1.00 94.06 105 MET A O 1
ATOM 871 N N . ASP A 1 106 ? 2.487 13.880 -5.853 1.00 92.38 106 ASP A N 1
ATOM 872 C CA . ASP A 1 106 ? 1.069 13.572 -5.661 1.00 92.38 106 ASP A CA 1
ATOM 873 C C . ASP A 1 106 ? 0.640 12.347 -6.490 1.00 92.38 106 ASP A C 1
ATOM 875 O O . ASP A 1 106 ? 1.421 11.757 -7.242 1.00 92.38 106 ASP A O 1
ATOM 879 N N . GLN A 1 107 ? -0.621 11.947 -6.332 1.00 88.00 107 GLN A N 1
ATOM 880 C CA . GLN A 1 107 ? -1.171 10.765 -6.987 1.00 88.00 107 GLN A CA 1
ATOM 881 C C . GLN A 1 107 ? -1.141 10.839 -8.513 1.00 88.00 107 GLN A C 1
ATOM 883 O O . GLN A 1 107 ? -0.795 9.843 -9.151 1.00 88.00 107 GLN A O 1
ATOM 888 N N . ASN A 1 108 ? -1.500 11.978 -9.100 1.00 89.44 108 ASN A N 1
ATOM 889 C CA . ASN A 1 108 ? -1.618 12.099 -10.550 1.00 89.44 108 ASN A CA 1
ATOM 890 C C . ASN A 1 108 ? -0.230 12.049 -11.180 1.00 89.44 108 ASN A C 1
ATOM 892 O O . ASN A 1 108 ? 0.030 11.199 -12.031 1.00 89.44 108 ASN A O 1
ATOM 896 N N . ARG A 1 109 ? 0.693 12.863 -10.660 1.00 90.31 109 ARG A N 1
ATOM 897 C CA . ARG A 1 109 ? 2.071 12.931 -11.149 1.00 90.31 109 ARG A CA 1
ATOM 898 C C . ARG A 1 109 ? 2.804 11.601 -10.987 1.00 90.31 109 ARG A C 1
ATOM 900 O O . ARG A 1 109 ? 3.504 11.161 -11.895 1.00 90.31 109 ARG A O 1
ATOM 907 N N . PHE A 1 110 ? 2.607 10.917 -9.859 1.00 90.56 110 PHE A N 1
ATOM 908 C CA . PHE A 1 110 ? 3.190 9.593 -9.658 1.00 90.56 110 PHE A CA 1
ATOM 909 C C . PHE A 1 110 ? 2.589 8.542 -10.601 1.00 90.56 110 PHE A C 1
ATOM 911 O O . PHE A 1 110 ? 3.313 7.697 -11.123 1.00 90.56 110 PHE A O 1
ATOM 918 N N . THR A 1 111 ? 1.277 8.596 -10.848 1.00 86.44 111 THR A N 1
ATOM 919 C CA . THR A 1 111 ? 0.608 7.674 -11.778 1.00 86.44 111 THR A CA 1
ATOM 920 C C . THR A 1 111 ? 1.119 7.870 -13.201 1.00 86.44 111 THR A C 1
ATOM 922 O O . THR A 1 111 ? 1.407 6.884 -13.871 1.00 86.44 111 THR A O 1
ATOM 925 N N . GLU A 1 112 ? 1.296 9.113 -13.650 1.00 88.19 112 GLU A N 1
ATOM 926 C CA . GLU A 1 112 ? 1.889 9.439 -14.953 1.00 88.19 112 GLU A CA 1
ATOM 927 C C . GLU A 1 112 ? 3.344 8.962 -15.071 1.00 88.19 112 GLU A C 1
ATOM 929 O O . GLU A 1 112 ? 3.728 8.394 -16.095 1.00 88.19 112 GLU A O 1
ATOM 934 N N . HIS A 1 113 ? 4.145 9.114 -14.011 1.00 88.62 113 HIS A N 1
ATOM 935 C CA . HIS A 1 113 ? 5.514 8.591 -13.972 1.00 88.62 113 HIS A CA 1
ATOM 936 C C . HIS A 1 113 ? 5.550 7.062 -14.047 1.00 88.62 113 HIS A C 1
ATOM 938 O O . HIS A 1 113 ? 6.271 6.493 -14.863 1.00 88.62 113 HIS A O 1
ATOM 944 N N . LEU A 1 114 ? 4.746 6.373 -13.231 1.00 86.19 114 LEU A N 1
ATOM 945 C CA . LEU A 1 114 ? 4.638 4.915 -13.300 1.00 86.19 114 LEU A CA 1
ATOM 946 C C . LEU A 1 114 ? 4.230 4.476 -14.693 1.00 86.19 114 LEU A C 1
ATOM 948 O O . LEU A 1 114 ? 4.794 3.537 -15.239 1.00 86.19 114 LEU A O 1
ATOM 952 N N . ALA A 1 115 ? 3.257 5.165 -15.273 1.00 82.75 115 ALA A N 1
ATOM 953 C CA . ALA A 1 115 ? 2.770 4.893 -16.598 1.00 82.75 115 ALA A CA 1
ATOM 954 C C . ALA A 1 115 ? 3.964 4.869 -17.589 1.00 82.75 115 ALA A C 1
ATOM 956 O O . ALA A 1 115 ? 4.217 3.859 -18.248 1.00 82.75 115 ALA A O 1
ATOM 957 N N . THR A 1 116 ? 4.779 5.909 -17.672 1.00 83.12 116 THR A N 1
ATOM 958 C CA . THR A 1 116 ? 5.915 5.898 -18.610 1.00 83.12 116 THR A CA 1
ATOM 959 C C . THR A 1 116 ? 7.004 4.889 -18.228 1.00 83.12 116 THR A C 1
ATOM 961 O O . THR A 1 116 ? 7.566 4.235 -19.106 1.00 83.12 116 THR A O 1
ATOM 964 N N . ALA A 1 117 ? 7.264 4.695 -16.936 1.00 85.81 117 ALA A N 1
ATOM 965 C CA . ALA A 1 117 ? 8.443 3.978 -16.468 1.00 85.81 117 ALA A CA 1
ATOM 966 C C . ALA A 1 117 ? 8.248 2.467 -16.227 1.00 85.81 117 ALA A C 1
ATOM 968 O O . ALA A 1 117 ? 9.235 1.742 -16.114 1.00 85.81 117 ALA A O 1
ATOM 969 N N . LEU A 1 118 ? 7.013 1.954 -16.158 1.00 84.12 118 LEU A N 1
ATOM 970 C CA . LEU A 1 118 ? 6.756 0.546 -15.806 1.00 84.12 118 LEU A CA 1
ATOM 971 C C . LEU A 1 118 ? 7.168 -0.451 -16.897 1.00 84.12 118 LEU A C 1
ATOM 973 O O . LEU A 1 118 ? 7.445 -1.610 -16.598 1.00 84.12 118 LEU A O 1
ATOM 977 N N . HIS A 1 119 ? 7.170 -0.016 -18.159 1.00 82.81 119 HIS A N 1
ATOM 978 C CA . HIS A 1 119 ? 7.377 -0.879 -19.324 1.00 82.81 119 HIS A CA 1
ATOM 979 C C . HIS A 1 119 ? 8.627 -1.782 -19.227 1.00 82.81 119 HIS A C 1
ATOM 981 O O . HIS A 1 119 ? 8.480 -2.993 -19.385 1.00 82.81 119 HIS A O 1
ATOM 987 N N . PRO A 1 120 ? 9.832 -1.276 -18.886 1.00 84.62 120 PRO A N 1
ATOM 988 C CA . PRO A 1 120 ? 11.024 -2.115 -18.723 1.00 84.62 120 PRO A CA 1
ATOM 989 C C . PRO A 1 120 ? 10.951 -3.136 -17.574 1.00 84.62 120 PRO A C 1
ATOM 991 O O . PRO A 1 120 ? 11.733 -4.091 -17.564 1.00 84.62 120 PRO A O 1
ATOM 994 N N . LEU A 1 121 ? 10.048 -2.959 -16.604 1.00 86.00 121 LEU A N 1
ATOM 995 C CA . LEU A 1 121 ? 9.902 -3.845 -15.439 1.00 86.00 121 LEU A CA 1
ATOM 996 C C . LEU A 1 121 ? 8.949 -5.016 -15.709 1.00 86.00 121 LEU A C 1
ATOM 998 O O . LEU A 1 121 ? 8.916 -5.987 -14.946 1.00 86.00 121 LEU A O 1
ATOM 1002 N N . LEU A 1 122 ? 8.167 -4.927 -16.787 1.00 83.88 122 LEU A N 1
ATOM 1003 C CA . LEU A 1 122 ? 7.233 -5.967 -17.186 1.00 83.88 122 LEU A CA 1
ATOM 1004 C C . LEU A 1 122 ? 7.974 -7.216 -17.662 1.00 83.88 122 LEU A C 1
ATOM 1006 O O . LEU A 1 122 ? 9.029 -7.162 -18.299 1.00 83.88 122 LEU A O 1
ATOM 1010 N N . ARG A 1 123 ? 7.383 -8.373 -17.373 1.00 81.69 123 ARG A N 1
ATOM 1011 C CA . ARG A 1 123 ? 7.734 -9.616 -18.049 1.00 81.69 123 ARG A CA 1
ATOM 1012 C C . ARG A 1 123 ? 7.241 -9.516 -19.489 1.00 81.69 123 ARG A C 1
ATOM 1014 O O . ARG A 1 123 ? 6.073 -9.177 -19.684 1.00 81.69 123 ARG A O 1
ATOM 1021 N N . PRO A 1 124 ? 8.065 -9.860 -20.486 1.00 64.94 124 PRO A N 1
ATOM 1022 C CA . PRO A 1 124 ? 7.586 -9.976 -21.853 1.00 64.94 124 PRO A CA 1
ATOM 1023 C C . PRO A 1 124 ? 6.509 -11.070 -21.911 1.00 64.94 124 PRO A C 1
ATOM 1025 O O . PRO A 1 124 ? 6.797 -12.253 -21.728 1.00 64.94 124 PRO A O 1
ATOM 1028 N N . LYS A 1 125 ? 5.250 -10.668 -22.107 1.00 59.06 125 LYS A N 1
ATOM 1029 C CA . LYS A 1 125 ? 4.104 -11.540 -22.394 1.00 59.06 125 LYS A CA 1
ATOM 1030 C C . LYS A 1 125 ? 3.191 -10.819 -23.385 1.00 59.06 125 LYS A C 1
ATOM 1032 O O . LYS A 1 125 ? 2.939 -9.633 -23.211 1.00 59.06 125 LYS A O 1
ATOM 1037 N N . LEU A 1 126 ? 2.710 -11.533 -24.405 1.00 50.22 126 LEU A N 1
ATOM 1038 C CA . LEU A 1 126 ? 1.691 -11.022 -25.327 1.00 50.22 126 LEU A CA 1
ATOM 1039 C C . LEU A 1 126 ? 0.393 -10.700 -24.557 1.00 50.22 126 LEU A C 1
ATOM 1041 O O . LEU A 1 126 ? -0.107 -11.561 -23.834 1.00 50.22 126 LEU A O 1
ATOM 1045 N N . ASN A 1 127 ? -0.137 -9.490 -24.760 1.00 50.19 127 ASN A N 1
ATOM 1046 C CA . ASN A 1 127 ? -1.486 -9.009 -24.430 1.00 50.19 127 ASN A CA 1
ATOM 1047 C C . ASN A 1 127 ? -1.951 -9.217 -22.968 1.00 50.19 127 ASN A C 1
ATOM 1049 O O . ASN A 1 127 ? -2.592 -10.219 -22.645 1.00 50.19 127 ASN A O 1
ATOM 1053 N N . CYS A 1 128 ? -1.668 -8.273 -22.064 1.00 47.94 128 CYS A N 1
ATOM 1054 C CA . CYS A 1 128 ? -2.086 -8.292 -20.657 1.00 47.94 128 CYS A CA 1
ATOM 1055 C C . CYS A 1 128 ? -2.421 -6.888 -20.104 1.00 47.94 128 CYS A C 1
ATOM 1057 O O . CYS A 1 128 ? -1.660 -5.937 -20.263 1.00 47.94 128 CYS A O 1
ATOM 1059 N N . VAL A 1 129 ? -3.515 -6.777 -19.337 1.00 52.31 129 VAL A N 1
ATOM 1060 C CA . VAL A 1 129 ? -3.854 -5.577 -18.544 1.00 52.31 129 VAL A CA 1
ATOM 1061 C C . VAL A 1 129 ? -3.084 -5.595 -17.222 1.00 52.31 129 VAL A C 1
ATOM 1063 O O . VAL A 1 129 ? -3.191 -6.561 -16.468 1.00 52.31 129 VAL A O 1
ATOM 1066 N N . VAL A 1 130 ? -2.322 -4.536 -16.929 1.00 55.84 130 VAL A N 1
ATOM 1067 C CA . VAL A 1 130 ? -1.424 -4.470 -15.751 1.00 55.84 130 VAL A CA 1
ATOM 1068 C C . VAL A 1 130 ? -1.979 -3.561 -14.644 1.00 55.84 130 VAL A C 1
ATOM 1070 O O . VAL A 1 130 ? -1.786 -3.830 -13.461 1.00 55.84 130 VAL A O 1
ATOM 1073 N N . PHE A 1 131 ? -2.707 -2.506 -15.015 1.00 56.78 131 PHE A N 1
ATOM 1074 C CA . PHE A 1 131 ? -3.361 -1.555 -14.107 1.00 56.78 131 PHE A CA 1
ATOM 1075 C C . PHE A 1 131 ? -4.752 -1.201 -14.653 1.00 56.78 131 PHE A C 1
ATOM 1077 O O . PHE A 1 131 ? -4.957 -1.360 -15.857 1.00 56.78 131 PHE A O 1
ATOM 1084 N N . PRO A 1 132 ? -5.683 -0.660 -13.836 1.00 49.19 132 PRO A N 1
ATOM 1085 C CA . PRO A 1 132 ? -7.046 -0.332 -14.278 1.00 49.19 132 PRO A CA 1
ATOM 1086 C C . PRO A 1 132 ? -7.125 0.531 -15.550 1.00 49.19 132 PRO A C 1
ATOM 1088 O O . PRO A 1 132 ? -8.132 0.485 -16.244 1.00 49.19 132 PRO A O 1
ATOM 1091 N N . ASN A 1 133 ? -6.050 1.261 -15.884 1.00 40.88 133 ASN A N 1
ATOM 1092 C CA . ASN A 1 133 ? -5.972 2.154 -17.042 1.00 40.88 133 ASN A CA 1
ATOM 1093 C C . ASN A 1 133 ? -4.848 1.804 -18.044 1.00 40.88 133 ASN A C 1
ATOM 1095 O O . ASN A 1 133 ? -4.455 2.671 -18.824 1.00 40.88 133 ASN A O 1
ATOM 1099 N N . ARG A 1 134 ? -4.265 0.591 -18.022 1.00 43.66 134 ARG A N 1
ATOM 1100 C CA . ARG A 1 134 ? -3.171 0.228 -18.951 1.00 43.66 134 ARG A CA 1
ATOM 1101 C C . ARG A 1 134 ? -3.261 -1.181 -19.526 1.00 43.66 134 ARG A C 1
ATOM 1103 O O . ARG A 1 134 ? -3.142 -2.164 -18.792 1.00 43.66 134 ARG A O 1
ATOM 1110 N N . PHE A 1 135 ? -3.365 -1.224 -20.853 1.00 45.00 135 PHE A N 1
ATOM 1111 C CA . PHE A 1 135 ? -3.228 -2.406 -21.699 1.00 45.00 135 PHE A CA 1
ATOM 1112 C C . PHE A 1 135 ? -1.791 -2.491 -22.232 1.00 45.00 135 PHE A C 1
ATOM 1114 O O . PHE A 1 135 ? -1.214 -1.468 -22.607 1.00 45.00 135 PHE A O 1
ATOM 1121 N N . VAL A 1 136 ? -1.230 -3.698 -22.254 1.00 45.78 136 VAL A N 1
ATOM 1122 C CA . VAL A 1 136 ? -0.070 -4.090 -23.071 1.00 45.78 136 V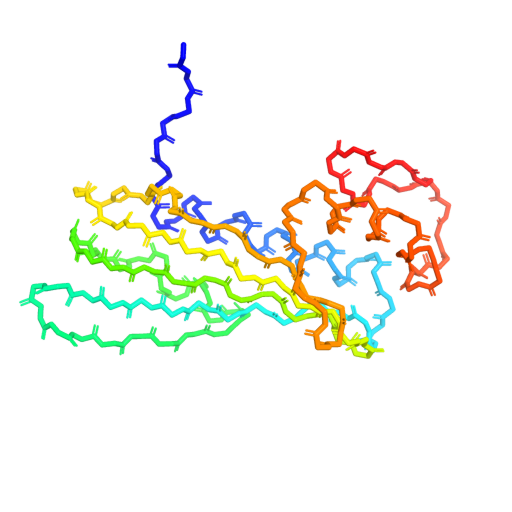AL A CA 1
ATOM 1123 C C . VAL A 1 136 ? -0.532 -5.195 -23.993 1.00 45.78 136 VAL A C 1
ATOM 1125 O O . VAL A 1 136 ? -1.346 -6.007 -23.503 1.00 45.78 136 VAL A O 1
#

Secondary structure (DSSP, 8-state):
---PPPBHHHHHHHHHHHHHHHHHHB-GGG-EEEEEEEEETTT--EEEEEGGGHHHHTT----SEEEEEEEEETTSSEEEEEEEEEETTEEEEEEEEEEETTEEE-HHHHHHHHHHHSGGGB---SS-EEETTEE-